Protein AF-K6VKV3-F1 (afdb_monomer)

Mean predicted aligned error: 7.49 Å

Solvent-accessible surface area (backbone atoms only — not comparable to full-atom values): 9437 Å² total; per-residue (Å²): 135,81,79,81,72,81,67,92,48,72,71,54,49,67,54,38,29,65,83,48,40,70,59,54,56,50,38,50,52,67,42,66,49,95,63,84,56,68,89,35,43,84,45,28,59,77,49,74,87,52,74,74,49,26,56,55,42,21,51,53,44,36,36,51,52,43,41,56,51,51,49,47,73,75,45,51,88,89,59,66,85,53,50,62,24,52,50,25,42,54,42,50,53,51,48,44,53,38,58,76,64,63,43,86,62,55,62,56,61,53,49,52,50,42,38,73,54,40,74,84,42,62,68,58,64,59,38,70,84,63,52,67,86,69,57,68,69,58,46,51,49,51,53,51,53,53,52,52,51,50,52,52,52,51,50,49,64,67,75,65,72,123

Sequence (162 aa):
MDNLSCTDDPVKEEYSFYEHIDDYLKYERLCNLDRNYSEYNKKCESIGIELDDMKERSNICKRFHCLIDEIKKSRPKSN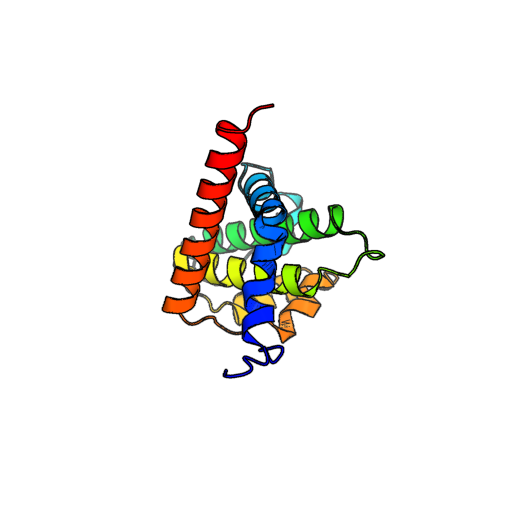NTNKYADLAYLRYWLNYELYNKNANIETKAFHKHMKSKDKTNETLSELDTKLDNIIKEELINMNSLFYLSADYIHIIRTTTKT

Secondary structure (DSSP, 8-state):
---------THHHHTGGGGGHHHHHHHHHHHHS----GGGHHHHTT-SSSHHHHHHHHHHHHHHHHHHHHHHHHS-TT-GGGHHHHHHHHHHHHHHHHHHTT-SS-HHHHHHHHHHH-TT-HHHHHHTTT-PPPPHHHHHHHHHHHHHHHHHHHHHHHH---

Radius of gyration: 16.95 Å; Cα contacts (8 Å, |Δi|>4): 122; chains: 1; bounding box: 39×36×58 Å

Organism: Plasmodium cynomolgi (strain B) (NCBI:txid1120755)

pLDDT: mean 83.81, std 14.36, range [36.12, 96.44]

Structure (mmCIF, N/CA/C/O backbone):
data_AF-K6VKV3-F1
#
_entry.id   AF-K6VKV3-F1
#
loop_
_atom_site.group_PDB
_atom_site.id
_atom_site.type_symbol
_atom_site.label_atom_id
_atom_site.label_alt_id
_atom_site.label_comp_id
_atom_site.label_asym_id
_atom_site.la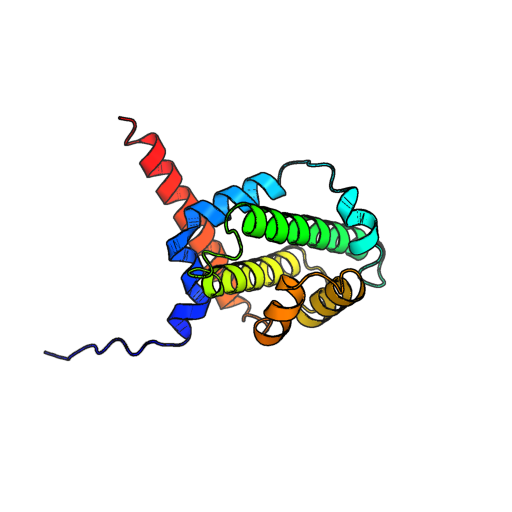bel_entity_id
_atom_site.label_seq_id
_atom_site.pdbx_PDB_ins_code
_atom_site.Cartn_x
_atom_site.Cartn_y
_atom_site.Cartn_z
_atom_site.occupancy
_atom_site.B_iso_or_equiv
_atom_site.auth_seq_id
_atom_site.auth_comp_id
_atom_site.auth_asym_id
_atom_site.auth_atom_id
_atom_site.pdbx_PDB_model_num
ATOM 1 N N . MET A 1 1 ? 5.154 -22.168 36.047 1.00 36.12 1 MET A N 1
ATOM 2 C CA . MET A 1 1 ? 4.748 -20.807 35.646 1.00 36.12 1 MET A CA 1
ATOM 3 C C . MET A 1 1 ? 5.800 -20.359 34.668 1.00 36.12 1 MET A C 1
ATOM 5 O O . MET A 1 1 ? 6.854 -19.895 35.084 1.00 36.12 1 MET A O 1
ATOM 9 N N . ASP A 1 2 ? 5.559 -20.641 33.395 1.00 38.69 2 ASP A N 1
ATOM 10 C CA . ASP A 1 2 ? 6.502 -20.302 32.343 1.00 38.69 2 ASP A CA 1
ATOM 11 C C . ASP A 1 2 ? 6.346 -18.814 32.049 1.00 38.69 2 ASP A C 1
ATOM 13 O O . ASP A 1 2 ? 5.271 -18.346 31.674 1.00 38.69 2 ASP A O 1
ATOM 17 N N . ASN A 1 3 ? 7.414 -18.061 32.306 1.00 43.47 3 ASN A N 1
ATOM 18 C CA . ASN A 1 3 ? 7.542 -16.680 31.869 1.00 43.47 3 ASN A CA 1
ATOM 19 C C . ASN A 1 3 ? 7.550 -16.686 30.338 1.00 43.47 3 ASN A C 1
ATOM 21 O O . ASN A 1 3 ? 8.594 -16.901 29.723 1.00 43.47 3 ASN A O 1
ATOM 25 N N . LEU A 1 4 ? 6.393 -16.425 29.726 1.00 44.06 4 LEU A N 1
ATOM 26 C CA . LEU A 1 4 ? 6.336 -15.939 28.353 1.00 44.06 4 LEU A CA 1
ATOM 27 C C . LEU A 1 4 ? 6.934 -14.526 28.352 1.00 44.06 4 LEU A C 1
ATOM 29 O O . LEU A 1 4 ? 6.244 -13.518 28.475 1.00 44.06 4 LEU A O 1
ATOM 33 N N . SER A 1 5 ? 8.260 -14.460 28.283 1.00 50.88 5 SER A N 1
ATOM 34 C CA . SER A 1 5 ? 8.947 -13.259 27.841 1.00 50.88 5 SER A CA 1
ATOM 35 C C . SER A 1 5 ? 8.593 -13.0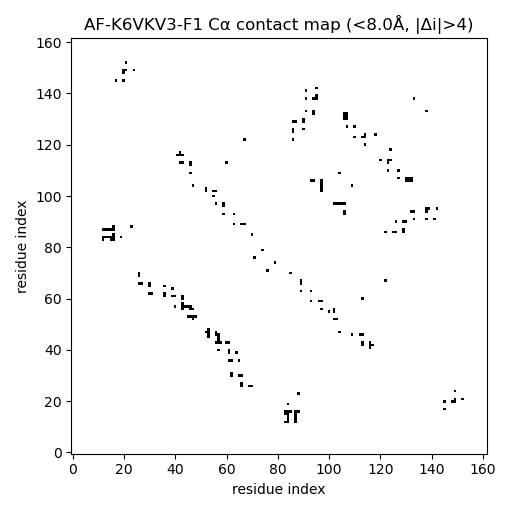96 26.371 1.00 50.88 5 SER A C 1
ATOM 37 O O . SER A 1 5 ? 9.175 -13.776 25.529 1.00 50.88 5 SER A O 1
ATOM 39 N N . CYS A 1 6 ? 7.628 -12.228 26.066 1.00 50.25 6 CYS A N 1
ATOM 40 C CA . CYS A 1 6 ? 7.426 -11.731 24.712 1.00 50.25 6 CYS A CA 1
ATOM 41 C C . CYS A 1 6 ? 8.695 -10.973 24.319 1.00 50.25 6 CYS A C 1
ATOM 43 O O . CYS A 1 6 ? 8.833 -9.782 24.591 1.00 50.25 6 CYS A O 1
ATOM 45 N N . THR A 1 7 ? 9.658 -11.683 23.741 1.00 50.34 7 THR A N 1
ATOM 46 C CA . THR A 1 7 ? 10.687 -11.063 22.920 1.00 50.34 7 THR A CA 1
ATOM 47 C C . THR A 1 7 ? 9.968 -10.235 21.862 1.00 50.34 7 THR A C 1
ATOM 49 O O . THR A 1 7 ? 8.968 -10.701 21.314 1.00 50.34 7 THR A O 1
ATOM 52 N N . ASP A 1 8 ? 10.414 -9.001 21.616 1.00 51.44 8 ASP A N 1
ATOM 53 C CA . ASP A 1 8 ? 9.928 -8.189 20.498 1.00 51.44 8 ASP A CA 1
ATOM 54 C C . ASP A 1 8 ? 10.289 -8.907 19.188 1.00 51.44 8 ASP A C 1
ATOM 56 O O . ASP A 1 8 ? 11.354 -8.718 18.605 1.00 51.44 8 ASP A O 1
ATOM 60 N N . ASP A 1 9 ? 9.416 -9.835 18.809 1.00 47.72 9 ASP A N 1
ATOM 61 C CA . ASP A 1 9 ? 9.544 -10.717 17.664 1.00 47.72 9 ASP A CA 1
ATOM 62 C C . ASP A 1 9 ? 9.360 -9.892 16.380 1.00 47.72 9 ASP A C 1
ATOM 64 O O . ASP A 1 9 ? 8.450 -9.058 16.329 1.00 47.72 9 ASP A O 1
ATOM 68 N N . PRO A 1 10 ? 10.126 -10.133 15.302 1.00 52.28 10 PRO A N 1
ATOM 69 C CA . PRO A 1 10 ? 9.877 -9.526 13.990 1.00 52.28 10 PRO A CA 1
ATOM 70 C C . PRO A 1 10 ? 8.437 -9.735 13.480 1.00 52.28 10 PRO A C 1
ATOM 72 O O . PRO A 1 10 ? 7.922 -8.888 12.750 1.00 52.28 10 PRO A O 1
ATOM 75 N N . VAL A 1 11 ? 7.750 -10.791 13.940 1.00 53.69 11 VAL A N 1
ATOM 76 C CA . VAL A 1 11 ? 6.313 -11.042 13.702 1.00 53.69 11 VAL A CA 1
ATOM 77 C C . VAL A 1 11 ? 5.443 -9.851 14.137 1.00 53.69 11 VAL A C 1
ATOM 79 O O . VAL A 1 11 ? 4.436 -9.542 13.503 1.00 53.69 11 VAL A O 1
ATOM 82 N N . LYS A 1 12 ? 5.856 -9.124 15.182 1.00 63.06 12 LYS A N 1
ATOM 83 C CA . LYS A 1 12 ? 5.145 -7.957 15.715 1.00 63.06 12 LYS A CA 1
ATOM 84 C C . LYS A 1 12 ? 5.169 -6.772 14.745 1.00 63.06 12 LYS A C 1
ATOM 86 O O . LYS A 1 12 ? 4.215 -6.004 14.719 1.00 63.06 12 LYS A O 1
ATOM 91 N N . GLU A 1 13 ? 6.218 -6.619 13.927 1.00 76.38 13 GLU A N 1
ATOM 92 C CA . GLU A 1 13 ? 6.325 -5.488 12.994 1.00 76.38 13 GLU A CA 1
ATOM 93 C C . GLU A 1 13 ? 5.443 -5.692 11.751 1.00 76.38 13 GLU A C 1
ATOM 95 O O . GLU A 1 13 ? 4.739 -4.767 11.349 1.00 76.38 13 GLU A O 1
ATOM 100 N N . GLU A 1 14 ? 5.411 -6.896 11.169 1.00 83.88 14 GLU A N 1
ATOM 101 C CA . GLU A 1 14 ? 4.631 -7.186 9.949 1.00 83.88 14 GLU A CA 1
ATOM 102 C C . GLU A 1 14 ? 3.116 -7.039 10.162 1.00 83.88 14 GLU A C 1
ATOM 104 O O . GLU A 1 14 ? 2.393 -6.592 9.270 1.00 83.88 14 GLU A O 1
ATOM 109 N N . TYR A 1 15 ? 2.661 -7.353 11.376 1.00 89.44 15 TYR A N 1
ATOM 110 C CA . TYR A 1 15 ? 1.270 -7.248 11.816 1.00 89.44 15 TYR A CA 1
ATOM 111 C C . TYR A 1 15 ? 0.978 -5.964 12.608 1.00 89.44 15 TYR A C 1
ATOM 113 O O . TYR A 1 15 ? -0.160 -5.731 13.011 1.00 89.44 15 TYR A O 1
ATOM 121 N N . SER A 1 16 ? 1.966 -5.087 12.811 1.00 89.88 16 SER A N 1
ATOM 122 C CA . SER A 1 16 ? 1.806 -3.877 13.639 1.00 89.88 16 SER A CA 1
ATOM 123 C C . SER A 1 16 ? 0.695 -2.946 13.150 1.00 89.88 16 SER A C 1
ATOM 125 O O . SER A 1 16 ? 0.099 -2.203 13.925 1.00 89.88 16 SER A O 1
ATOM 127 N N . PHE A 1 17 ? 0.364 -2.996 11.859 1.00 92.81 17 PHE A N 1
ATOM 128 C CA . PHE A 1 17 ? -0.665 -2.137 11.295 1.00 92.81 17 PHE A CA 1
ATOM 129 C C . PHE A 1 17 ? -2.086 -2.467 11.783 1.00 92.81 17 PHE A C 1
ATOM 131 O O . PHE A 1 17 ? -2.952 -1.592 11.737 1.00 92.81 17 PHE A O 1
ATOM 138 N N . TYR A 1 18 ? -2.339 -3.667 12.317 1.00 92.94 18 TYR A N 1
ATOM 139 C CA . TYR A 1 18 ? -3.649 -3.999 12.891 1.00 92.94 18 TYR A CA 1
ATOM 140 C C . TYR A 1 18 ? -3.987 -3.164 14.132 1.00 92.94 18 TYR A C 1
ATOM 142 O O . TYR A 1 18 ? -5.162 -2.905 14.384 1.00 92.94 18 TYR A O 1
ATOM 150 N N . GLU A 1 19 ? -2.986 -2.650 14.854 1.00 90.12 19 GLU A N 1
ATOM 151 C CA . GLU A 1 19 ? -3.192 -1.732 15.987 1.00 90.12 19 GLU A CA 1
ATOM 152 C C . GLU A 1 19 ? -3.836 -0.400 15.559 1.00 90.12 19 GLU A C 1
ATOM 154 O O . GLU A 1 19 ? -4.422 0.315 16.372 1.00 90.12 19 GLU A O 1
ATOM 159 N N . HIS A 1 20 ? -3.763 -0.073 14.266 1.00 91.25 20 HIS A N 1
ATOM 160 C CA . HIS A 1 20 ? -4.336 1.133 13.671 1.00 91.25 20 HIS A CA 1
ATOM 161 C C . HIS A 1 20 ? -5.265 0.800 12.495 1.00 91.25 20 HIS A C 1
ATOM 163 O O . HIS A 1 20 ? -5.404 1.593 11.565 1.00 91.25 20 HIS A O 1
ATOM 169 N N . ILE A 1 21 ? -5.902 -0.375 12.517 1.00 93.19 21 ILE A N 1
ATOM 170 C CA . ILE A 1 21 ? -6.712 -0.890 11.402 1.00 93.19 21 ILE A CA 1
ATOM 171 C C . ILE A 1 21 ? -7.819 0.079 10.953 1.00 93.19 21 ILE A C 1
ATOM 173 O O . ILE A 1 21 ? -8.098 0.192 9.761 1.00 93.19 21 ILE A O 1
ATOM 177 N N . ASP A 1 22 ? -8.398 0.836 11.887 1.00 92.38 22 ASP A N 1
ATOM 178 C CA . ASP A 1 22 ? -9.415 1.854 11.613 1.00 92.38 22 ASP A CA 1
ATOM 179 C C . ASP A 1 22 ? -8.943 2.936 10.632 1.00 92.38 22 ASP A C 1
ATOM 181 O O . ASP A 1 22 ? -9.699 3.346 9.743 1.00 92.38 22 ASP A O 1
ATOM 185 N N . ASP A 1 23 ? -7.689 3.375 10.768 1.00 94.00 23 ASP A N 1
ATOM 186 C CA . ASP A 1 23 ? -7.079 4.364 9.880 1.00 94.00 23 ASP A CA 1
ATOM 187 C C . ASP A 1 23 ? -6.967 3.796 8.465 1.00 94.00 23 ASP A C 1
ATOM 189 O O . ASP A 1 23 ? -7.387 4.422 7.490 1.00 94.00 23 ASP A O 1
ATOM 193 N N . TYR A 1 24 ? -6.439 2.578 8.348 1.00 95.44 24 TYR A N 1
ATOM 194 C CA . TYR A 1 24 ? -6.184 1.953 7.055 1.00 95.44 24 TYR A CA 1
ATOM 195 C C . TYR A 1 24 ? -7.477 1.591 6.322 1.00 95.44 24 TYR A C 1
ATOM 197 O O . TYR A 1 24 ? -7.580 1.849 5.125 1.00 95.44 24 TYR A O 1
ATOM 205 N N . LEU A 1 25 ? -8.510 1.127 7.034 1.00 94.44 25 LEU A N 1
ATOM 206 C CA . LEU A 1 25 ? -9.853 0.925 6.474 1.00 94.44 25 LEU A CA 1
ATOM 207 C C . LEU A 1 25 ? -10.456 2.225 5.931 1.00 94.44 25 LEU A C 1
ATOM 209 O O . LEU A 1 25 ? -11.139 2.233 4.901 1.00 94.44 25 LEU A O 1
ATOM 213 N N . LYS A 1 26 ? -10.217 3.348 6.617 1.00 93.25 26 LYS A N 1
ATOM 214 C CA . LYS A 1 26 ? -10.637 4.669 6.142 1.00 93.25 26 LYS A CA 1
ATOM 215 C C . LYS A 1 26 ? -9.869 5.066 4.880 1.00 93.25 26 LYS A C 1
ATOM 217 O O . LYS A 1 26 ? -10.505 5.517 3.927 1.00 93.25 26 LYS A O 1
ATOM 222 N N . TYR A 1 27 ? -8.546 4.905 4.849 1.00 94.31 27 TYR A N 1
ATOM 223 C CA . TYR A 1 27 ? -7.737 5.244 3.673 1.00 94.31 27 TYR A CA 1
ATOM 224 C C . TYR A 1 27 ? -8.103 4.382 2.467 1.00 94.31 27 TYR A C 1
ATOM 226 O O . TYR A 1 27 ? -8.298 4.920 1.380 1.00 94.31 27 TYR A O 1
ATOM 234 N N . GLU A 1 28 ? -8.280 3.072 2.658 1.00 93.19 28 GLU A N 1
ATOM 235 C CA . GLU A 1 28 ? -8.690 2.164 1.588 1.00 93.19 28 GLU A CA 1
ATOM 236 C C . GLU A 1 28 ? -10.039 2.583 1.002 1.00 93.19 28 GLU A C 1
ATOM 238 O O . GLU A 1 28 ? -10.176 2.700 -0.211 1.00 93.19 28 GLU A O 1
ATOM 243 N N . ARG A 1 29 ? -11.014 2.941 1.846 1.00 91.50 29 ARG A N 1
ATOM 244 C CA . ARG A 1 29 ? -12.301 3.472 1.379 1.00 91.50 29 ARG A CA 1
ATOM 245 C C . ARG A 1 29 ? -12.138 4.753 0.563 1.00 91.50 29 ARG A C 1
ATOM 247 O O . ARG A 1 29 ? -12.719 4.859 -0.511 1.00 91.50 29 ARG A O 1
ATOM 254 N N . LEU A 1 30 ? -11.358 5.719 1.051 1.00 91.81 30 LEU A N 1
ATOM 255 C CA . LEU A 1 30 ? -11.113 6.987 0.349 1.00 91.81 30 LEU A CA 1
ATOM 256 C C . LEU A 1 30 ? -10.412 6.779 -1.000 1.00 91.81 30 LEU A C 1
ATOM 258 O O . LEU A 1 30 ? -10.667 7.525 -1.947 1.00 91.81 30 LEU A O 1
ATOM 262 N N . CYS A 1 31 ? -9.558 5.761 -1.083 1.00 92.50 31 CYS A N 1
ATOM 263 C CA . CYS A 1 31 ? -8.796 5.407 -2.273 1.00 92.50 31 CYS A CA 1
ATOM 264 C C . CYS A 1 31 ? -9.461 4.337 -3.161 1.00 92.50 31 CYS A C 1
ATOM 266 O O . CYS A 1 31 ? -8.902 3.987 -4.195 1.00 92.50 31 CYS A O 1
ATOM 268 N N . ASN A 1 32 ? -10.638 3.832 -2.781 1.00 84.94 32 ASN A N 1
ATOM 269 C CA . ASN A 1 32 ? -11.455 2.910 -3.579 1.00 84.94 32 ASN A CA 1
ATOM 270 C C . ASN A 1 32 ? -12.675 3.587 -4.213 1.00 84.94 32 ASN A C 1
ATOM 272 O O . ASN A 1 32 ? -13.278 3.016 -5.118 1.00 84.94 32 ASN A O 1
ATOM 276 N N . LEU A 1 33 ? -13.066 4.777 -3.746 1.00 70.75 33 LEU A N 1
ATOM 277 C CA . LEU A 1 33 ? -14.070 5.589 -4.438 1.00 70.75 33 LEU A CA 1
ATOM 278 C C . LEU A 1 33 ? -13.552 5.940 -5.839 1.00 70.75 33 LEU A C 1
ATOM 280 O O . LEU A 1 33 ? -12.342 6.084 -6.003 1.00 70.75 33 LEU A O 1
ATOM 284 N N . ASP A 1 34 ? -14.451 6.123 -6.817 1.00 63.81 34 ASP A N 1
ATOM 285 C CA . ASP A 1 34 ? -14.158 6.586 -8.190 1.00 63.81 34 ASP A CA 1
ATOM 286 C C . ASP A 1 34 ? -13.604 8.028 -8.201 1.00 63.81 34 ASP A C 1
ATOM 288 O O . ASP A 1 34 ? -14.139 8.956 -8.813 1.00 63.81 34 ASP A O 1
ATOM 292 N N . ARG A 1 35 ? -12.524 8.262 -7.460 1.00 68.00 35 ARG A N 1
ATOM 293 C CA . ARG A 1 35 ? -11.795 9.512 -7.427 1.00 68.00 35 ARG A CA 1
ATOM 294 C C . ARG A 1 35 ? -11.055 9.611 -8.749 1.00 68.00 3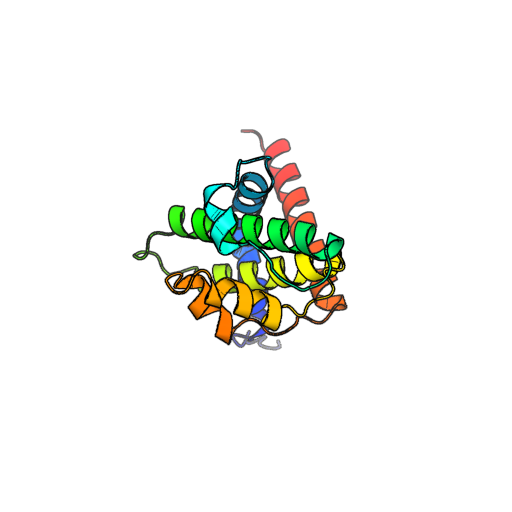5 ARG A C 1
ATOM 296 O O . ARG A 1 35 ? -10.419 8.664 -9.211 1.00 68.00 35 ARG A O 1
ATOM 303 N N . ASN A 1 36 ? -11.110 10.785 -9.363 1.00 70.81 36 ASN A N 1
ATOM 304 C CA . ASN A 1 36 ? -10.298 11.038 -10.537 1.00 70.81 36 ASN A CA 1
ATOM 305 C C . ASN A 1 36 ? -8.819 11.116 -10.123 1.00 70.81 36 ASN A C 1
ATOM 307 O O . ASN A 1 36 ? -8.348 12.147 -9.651 1.00 70.81 36 ASN A O 1
ATOM 311 N N . TYR A 1 37 ? -8.087 10.024 -10.325 1.00 80.88 37 TYR A N 1
ATOM 312 C CA . TYR A 1 37 ? -6.651 9.912 -10.062 1.00 80.88 37 TYR A CA 1
ATOM 313 C C . TYR A 1 37 ? -5.778 10.528 -11.166 1.00 80.88 37 TYR A C 1
ATOM 315 O O . TYR A 1 37 ? -4.658 10.070 -11.409 1.00 80.88 37 TYR A O 1
ATOM 323 N N . SER A 1 38 ? -6.267 11.557 -11.868 1.00 82.69 38 SER A N 1
ATOM 324 C CA . SER A 1 38 ? -5.546 12.172 -12.988 1.00 82.69 38 SER A CA 1
ATOM 325 C C . SER A 1 38 ? -4.171 12.711 -12.597 1.00 82.69 38 SER A C 1
ATOM 327 O O . SER A 1 38 ? -3.255 12.708 -13.417 1.00 82.69 38 SER A O 1
ATOM 329 N N . GLU A 1 39 ? -4.005 13.130 -11.341 1.00 87.06 39 GLU A N 1
ATOM 330 C CA . GLU A 1 39 ? -2.729 13.594 -10.785 1.00 87.06 39 GLU A CA 1
ATOM 331 C C . GLU A 1 39 ? -1.640 12.508 -10.759 1.00 87.06 39 GLU A C 1
ATOM 333 O O . GLU A 1 39 ? -0.451 12.816 -10.862 1.00 87.06 39 GLU A O 1
ATOM 338 N N . TYR A 1 40 ? -2.032 11.232 -10.715 1.00 89.81 40 TYR A N 1
ATOM 339 C CA . TYR A 1 40 ? -1.115 10.093 -10.715 1.00 89.81 40 TYR A CA 1
ATOM 340 C C . TYR A 1 40 ? -0.894 9.494 -12.107 1.00 89.81 40 TYR A C 1
ATOM 342 O O . TYR A 1 40 ? -0.031 8.632 -12.251 1.00 89.81 40 TYR A O 1
ATOM 350 N N . ASN A 1 41 ? -1.612 9.947 -13.145 1.00 87.00 41 ASN A N 1
ATOM 351 C CA . ASN A 1 41 ? -1.516 9.377 -14.496 1.00 87.00 41 ASN A CA 1
ATOM 352 C C . ASN A 1 41 ? -0.064 9.287 -14.977 1.00 87.00 41 ASN A C 1
ATOM 354 O O . ASN A 1 41 ? 0.416 8.190 -15.231 1.00 87.00 41 ASN A O 1
ATOM 358 N N . LYS A 1 42 ? 0.680 10.399 -14.954 1.00 85.81 42 LYS A N 1
ATOM 359 C CA . LYS A 1 42 ? 2.087 10.431 -15.394 1.00 85.81 42 LYS A CA 1
ATOM 360 C C . LYS A 1 42 ? 3.009 9.513 -14.584 1.00 85.81 42 LYS A C 1
ATOM 362 O O . LYS A 1 42 ? 4.018 9.042 -15.104 1.00 85.81 42 LYS A O 1
ATOM 367 N N . LYS A 1 43 ? 2.687 9.281 -13.306 1.00 89.44 43 LYS A N 1
ATOM 368 C CA . LYS A 1 43 ? 3.461 8.407 -12.407 1.00 89.44 43 LYS A CA 1
ATOM 369 C C . LYS A 1 43 ? 3.164 6.925 -12.654 1.00 89.44 43 LYS A C 1
ATOM 371 O O . LYS A 1 43 ? 4.044 6.092 -12.470 1.00 89.44 43 LYS A O 1
ATOM 376 N N . CYS A 1 44 ? 1.947 6.625 -13.103 1.00 89.81 44 CYS A N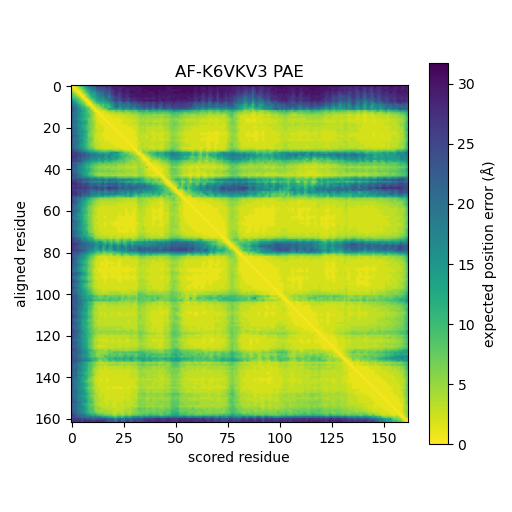 1
ATOM 377 C CA . CYS A 1 44 ? 1.410 5.276 -13.281 1.00 89.81 44 CYS A CA 1
ATOM 378 C C . CYS A 1 44 ? 1.194 4.881 -14.749 1.00 89.81 44 CYS A C 1
ATOM 380 O O . CYS A 1 44 ? 0.534 3.878 -15.034 1.00 89.81 44 CYS A O 1
ATOM 382 N N . GLU A 1 45 ? 1.699 5.678 -15.686 1.00 81.50 45 GLU A N 1
ATOM 383 C CA . GLU A 1 45 ? 1.695 5.380 -17.114 1.00 81.50 45 GLU A CA 1
ATOM 384 C C . GLU A 1 45 ? 2.673 4.236 -17.409 1.00 81.50 45 GLU A C 1
ATOM 386 O O . GLU A 1 45 ? 3.850 4.295 -17.048 1.00 81.50 45 GLU A O 1
ATOM 391 N N . SER A 1 46 ? 2.182 3.216 -18.118 1.00 70.25 46 SER A N 1
ATOM 392 C CA . SER A 1 46 ? 2.997 2.156 -18.725 1.00 70.25 46 SER A CA 1
ATOM 393 C C . SER A 1 46 ? 3.803 1.295 -17.743 1.00 70.25 46 SER A C 1
ATOM 395 O O . SER A 1 46 ? 4.992 1.040 -17.949 1.00 70.25 46 SER A O 1
ATOM 397 N N . ILE A 1 47 ? 3.151 0.794 -16.690 1.00 73.62 47 ILE A N 1
ATOM 398 C CA . ILE A 1 47 ? 3.739 -0.239 -15.829 1.00 73.62 47 ILE A CA 1
ATOM 399 C C . ILE A 1 47 ? 3.544 -1.609 -16.497 1.00 73.62 47 ILE A C 1
ATOM 401 O O . ILE A 1 47 ? 2.453 -2.174 -16.465 1.00 73.62 47 ILE A O 1
ATOM 405 N N . GLY A 1 48 ? 4.607 -2.143 -17.106 1.00 58.47 48 GLY A N 1
ATOM 406 C CA . GLY A 1 48 ? 4.617 -3.448 -17.786 1.00 58.47 48 GLY A CA 1
ATOM 407 C C . GLY A 1 48 ? 4.549 -3.365 -19.319 1.00 58.47 48 GLY A C 1
ATOM 408 O O . GLY A 1 48 ? 4.658 -2.276 -19.873 1.00 58.47 48 GLY A O 1
ATOM 409 N N . ILE A 1 49 ? 4.439 -4.518 -19.997 1.00 56.19 49 ILE A N 1
ATOM 410 C CA . ILE A 1 49 ? 4.546 -4.640 -21.472 1.00 56.19 49 ILE A CA 1
ATOM 411 C C . ILE A 1 49 ? 3.216 -5.067 -22.134 1.00 56.19 49 ILE A C 1
ATOM 413 O O . ILE A 1 49 ? 2.929 -4.635 -23.246 1.00 56.19 49 ILE A O 1
ATOM 417 N N . GLU A 1 50 ? 2.390 -5.881 -21.466 1.00 60.12 50 GLU A N 1
ATOM 418 C CA . GLU A 1 50 ? 1.120 -6.398 -22.012 1.00 60.12 50 GLU A CA 1
ATOM 419 C C . GLU A 1 50 ? -0.072 -5.456 -21.752 1.00 60.12 50 GLU A C 1
ATOM 421 O O . GLU A 1 50 ? -0.246 -4.965 -20.637 1.00 60.12 50 GLU A O 1
ATOM 426 N N . LEU A 1 51 ? -0.899 -5.213 -22.780 1.00 60.06 51 LEU A N 1
ATOM 427 C CA . LEU A 1 51 ? -1.923 -4.152 -22.806 1.00 60.06 51 LEU A CA 1
ATOM 428 C C . LEU A 1 51 ? -3.033 -4.294 -21.748 1.00 60.06 51 LEU A C 1
ATOM 430 O O . LEU A 1 51 ? -3.406 -3.290 -21.138 1.00 60.06 51 LEU A O 1
ATOM 434 N N . ASP A 1 52 ? -3.554 -5.500 -21.512 1.00 60.34 52 ASP A N 1
ATOM 435 C CA . ASP A 1 52 ? -4.636 -5.702 -20.534 1.00 60.34 52 ASP A CA 1
ATOM 436 C C . ASP A 1 52 ? -4.109 -5.622 -19.095 1.00 60.34 52 ASP A C 1
ATOM 438 O O . ASP A 1 52 ? -4.672 -4.910 -18.256 1.00 60.34 52 ASP A O 1
ATOM 442 N N . ASP A 1 53 ? -2.947 -6.225 -18.837 1.00 68.69 53 ASP A N 1
ATOM 443 C CA . ASP A 1 53 ? -2.252 -6.110 -17.556 1.00 68.69 53 ASP A CA 1
ATOM 444 C C . ASP A 1 53 ? -1.862 -4.658 -17.232 1.00 68.69 53 ASP A C 1
ATOM 446 O O . ASP A 1 53 ? -1.821 -4.256 -16.068 1.00 68.69 53 ASP A O 1
ATOM 450 N N . MET A 1 54 ? -1.564 -3.843 -18.250 1.00 75.00 54 MET A N 1
ATOM 451 C CA . MET A 1 54 ? -1.159 -2.446 -18.077 1.00 75.00 54 MET A CA 1
ATOM 452 C C . MET A 1 54 ? -2.250 -1.588 -17.433 1.00 75.00 54 MET A C 1
ATOM 454 O O . MET A 1 54 ? -1.929 -0.725 -16.610 1.00 75.00 54 MET A O 1
ATOM 458 N N . LYS A 1 55 ? -3.528 -1.798 -17.776 1.00 82.38 55 LYS A N 1
ATOM 459 C CA . LYS A 1 55 ? -4.625 -1.002 -17.203 1.00 82.38 55 LYS A CA 1
ATOM 460 C C . LYS A 1 55 ? -4.793 -1.298 -15.716 1.00 82.38 55 LYS A C 1
ATOM 462 O O . LYS A 1 55 ? -4.877 -0.365 -14.916 1.00 82.38 55 LYS A O 1
ATOM 467 N N . GLU A 1 56 ? -4.785 -2.575 -15.344 1.00 86.06 56 GLU A N 1
ATOM 468 C CA . GLU A 1 56 ? -4.937 -2.982 -13.947 1.00 86.06 56 GLU A CA 1
ATOM 469 C C . GLU A 1 56 ? -3.726 -2.556 -13.111 1.00 86.06 56 GLU A C 1
ATOM 471 O O . GLU A 1 56 ? -3.884 -1.934 -12.061 1.00 86.06 56 GLU A O 1
ATOM 476 N N . ARG A 1 57 ? -2.507 -2.753 -13.628 1.00 88.75 57 ARG A N 1
ATOM 477 C CA . ARG A 1 57 ? -1.268 -2.252 -13.010 1.00 88.75 57 ARG A CA 1
ATOM 478 C C . ARG A 1 57 ? -1.294 -0.734 -12.812 1.00 88.75 57 ARG A C 1
ATOM 480 O O . ARG A 1 57 ? -0.897 -0.245 -11.754 1.00 88.75 57 ARG A O 1
ATOM 487 N N . SER A 1 58 ? -1.790 0.021 -13.794 1.00 89.25 58 SER A N 1
ATOM 488 C CA . SER A 1 58 ? -1.938 1.475 -13.669 1.00 89.25 58 SER A CA 1
ATOM 489 C C . SER A 1 58 ? -2.931 1.846 -12.564 1.00 89.25 58 SER A C 1
ATOM 491 O O . SER A 1 58 ? -2.643 2.727 -11.755 1.00 89.25 58 SER A O 1
ATOM 493 N N . ASN A 1 59 ? -4.064 1.146 -12.469 1.00 89.31 59 ASN A N 1
ATOM 494 C CA . ASN A 1 59 ? -5.052 1.364 -11.411 1.00 89.31 59 ASN A CA 1
ATOM 495 C C . ASN A 1 59 ? -4.489 1.049 -10.018 1.00 89.31 59 ASN A C 1
ATOM 497 O O . ASN A 1 59 ? -4.654 1.860 -9.106 1.00 89.31 59 ASN A O 1
ATOM 501 N N . ILE A 1 60 ? -3.776 -0.072 -9.862 1.00 92.94 60 ILE A N 1
ATOM 502 C CA . ILE A 1 60 ? -3.096 -0.438 -8.608 1.00 92.94 60 ILE A CA 1
ATOM 503 C C . ILE A 1 60 ? -2.103 0.658 -8.210 1.00 92.94 60 ILE A C 1
ATOM 505 O O . ILE A 1 60 ? -2.131 1.120 -7.073 1.00 92.94 60 ILE A O 1
ATOM 509 N N . CYS A 1 61 ? -1.283 1.148 -9.145 1.00 93.88 61 CYS A N 1
ATOM 510 C CA . CYS A 1 61 ? -0.338 2.235 -8.878 1.00 93.88 61 CYS A CA 1
ATOM 511 C C . CYS A 1 61 ? -1.036 3.522 -8.415 1.00 93.88 61 CYS A C 1
ATOM 513 O O . CYS A 1 61 ? -0.604 4.149 -7.448 1.00 93.88 61 CYS A O 1
ATOM 515 N N . LYS A 1 62 ? -2.139 3.908 -9.066 1.00 93.12 62 LYS A N 1
ATOM 516 C CA . LYS A 1 62 ? -2.903 5.115 -8.708 1.00 93.12 62 LYS A CA 1
ATOM 517 C C . LYS A 1 62 ? -3.497 5.006 -7.305 1.00 93.12 62 LYS A C 1
ATOM 519 O O . LYS A 1 62 ? -3.353 5.932 -6.508 1.00 93.12 62 LYS A O 1
ATOM 524 N N . ARG A 1 63 ? -4.111 3.862 -6.987 1.00 94.44 63 ARG A N 1
ATOM 525 C CA . ARG A 1 63 ? -4.638 3.564 -5.645 1.00 94.44 63 ARG A CA 1
ATOM 526 C C . ARG A 1 63 ? -3.517 3.565 -4.604 1.00 94.44 63 ARG A C 1
ATOM 528 O O . ARG A 1 63 ? -3.675 4.165 -3.546 1.00 94.44 63 ARG A O 1
ATOM 535 N N . PHE A 1 64 ? -2.356 2.999 -4.930 1.00 95.56 64 PHE A N 1
ATOM 536 C CA . PHE A 1 64 ? -1.202 2.986 -4.034 1.00 95.56 64 PHE A CA 1
ATOM 537 C C . PHE A 1 64 ? -0.666 4.392 -3.730 1.00 95.56 64 PHE A C 1
ATOM 539 O O . PHE A 1 64 ? -0.407 4.719 -2.573 1.00 95.56 64 PHE A O 1
ATOM 546 N N . HIS A 1 65 ? -0.557 5.261 -4.740 1.00 95.12 65 HIS A N 1
ATOM 547 C CA . HIS A 1 65 ? -0.193 6.664 -4.526 1.00 95.12 65 HIS A CA 1
ATOM 548 C C . HIS A 1 65 ? -1.223 7.409 -3.671 1.00 95.12 65 HIS A C 1
ATOM 550 O O . HIS A 1 65 ? -0.826 8.141 -2.765 1.00 95.12 65 HIS A O 1
ATOM 556 N N . CYS A 1 66 ? -2.518 7.169 -3.899 1.00 95.25 66 CYS A N 1
ATOM 557 C CA . CYS A 1 66 ? -3.575 7.712 -3.049 1.00 95.25 66 CYS A CA 1
ATOM 558 C C . CYS A 1 66 ? -3.382 7.308 -1.582 1.00 95.25 66 CYS A C 1
ATOM 560 O O . CYS A 1 66 ? -3.414 8.170 -0.707 1.00 95.25 66 CYS A O 1
ATOM 562 N N . LEU A 1 67 ? -3.124 6.024 -1.307 1.00 96.19 67 LEU A N 1
ATOM 563 C CA . LEU A 1 67 ? -2.909 5.534 0.058 1.00 96.19 67 LEU A CA 1
ATOM 564 C C . LEU A 1 67 ? -1.725 6.230 0.732 1.00 96.19 67 LEU A C 1
ATOM 566 O O . LEU A 1 67 ? -1.852 6.688 1.866 1.00 96.19 67 LEU A O 1
ATOM 570 N N . ILE A 1 68 ? -0.598 6.363 0.026 1.00 95.12 68 ILE A N 1
ATOM 571 C CA . ILE A 1 68 ? 0.578 7.085 0.532 1.00 95.12 68 ILE A CA 1
ATOM 572 C C . ILE A 1 68 ? 0.217 8.533 0.890 1.00 95.12 68 ILE A C 1
ATOM 574 O O . ILE A 1 68 ? 0.633 9.032 1.938 1.00 95.12 68 ILE A O 1
ATOM 578 N N . ASP A 1 69 ? -0.553 9.215 0.044 1.00 93.50 69 ASP A N 1
ATOM 579 C CA . ASP A 1 69 ? -0.926 10.609 0.274 1.00 93.50 69 ASP A CA 1
ATOM 580 C C . ASP A 1 69 ? -1.925 10.764 1.431 1.00 93.50 69 ASP A C 1
ATOM 582 O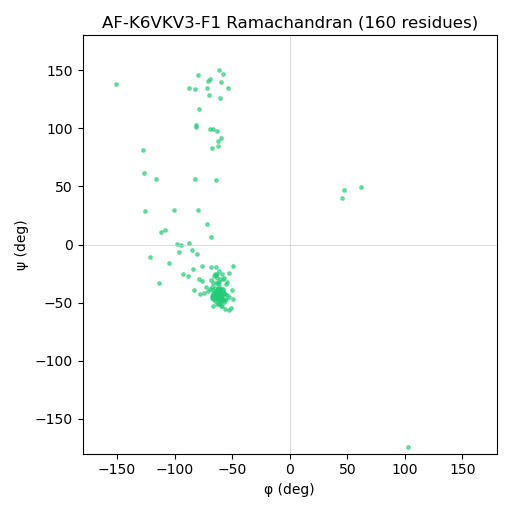 O . ASP A 1 69 ? -1.779 11.686 2.233 1.00 93.50 69 ASP A O 1
ATOM 586 N N . GLU A 1 70 ? -2.908 9.871 1.574 1.00 93.62 70 GLU A N 1
ATOM 587 C CA . GLU A 1 70 ? -3.854 9.899 2.702 1.00 93.62 70 GLU A CA 1
ATOM 588 C C . GLU A 1 70 ? -3.166 9.582 4.046 1.00 93.62 70 GLU A C 1
ATOM 590 O O . GLU A 1 70 ? -3.448 10.246 5.051 1.00 93.62 70 GLU A O 1
ATOM 595 N N . ILE A 1 71 ? -2.189 8.663 4.056 1.00 93.56 71 ILE A N 1
ATOM 596 C CA . ILE A 1 71 ? -1.330 8.397 5.223 1.00 93.56 71 ILE A CA 1
ATOM 597 C C . ILE A 1 71 ? -0.539 9.658 5.596 1.00 93.56 71 ILE A C 1
ATOM 599 O O . ILE A 1 71 ? -0.595 10.110 6.740 1.00 93.56 71 ILE A O 1
ATOM 603 N N . LYS A 1 72 ? 0.144 10.285 4.628 1.00 90.88 72 LYS A N 1
ATOM 604 C CA . LYS A 1 72 ? 0.938 11.507 4.861 1.00 90.88 72 LYS A CA 1
ATOM 605 C C . LYS A 1 72 ? 0.098 12.678 5.364 1.00 90.88 72 LYS A C 1
ATOM 607 O O . LYS A 1 72 ? 0.549 13.418 6.235 1.00 90.88 72 LYS A O 1
ATOM 612 N N . LYS A 1 73 ? -1.114 12.861 4.829 1.00 89.88 73 LYS A N 1
ATOM 613 C CA . LYS A 1 73 ? -2.052 13.899 5.294 1.00 89.88 73 LYS A CA 1
ATOM 614 C C . LYS A 1 73 ? -2.451 13.684 6.751 1.00 89.88 73 LYS A C 1
ATOM 616 O O . LYS A 1 73 ? -2.583 14.651 7.495 1.00 89.88 73 LYS A O 1
ATOM 621 N N . SER A 1 74 ? -2.637 12.428 7.148 1.00 86.62 74 SER A N 1
ATOM 622 C CA . SER A 1 74 ? -3.108 12.066 8.486 1.00 86.62 74 SER A CA 1
ATOM 623 C C . SER A 1 74 ? -1.981 11.999 9.521 1.00 86.62 74 SER A C 1
ATOM 625 O O . SER A 1 74 ? -2.242 12.121 10.716 1.00 86.62 74 SER A O 1
ATOM 627 N N . ARG A 1 75 ? -0.725 11.841 9.081 1.00 81.81 75 ARG A N 1
ATOM 628 C CA . ARG A 1 75 ? 0.459 11.698 9.942 1.00 81.81 75 ARG A CA 1
ATOM 629 C C . ARG A 1 75 ? 1.543 12.713 9.553 1.00 81.81 75 ARG A C 1
ATOM 631 O O . ARG A 1 75 ? 2.487 12.371 8.839 1.00 81.81 75 ARG A O 1
ATOM 638 N N . PRO A 1 76 ? 1.436 13.978 10.006 1.00 69.69 76 PRO A N 1
ATOM 639 C CA . PRO A 1 76 ? 2.464 14.985 9.757 1.00 69.69 76 PRO A CA 1
ATOM 640 C C . PRO A 1 76 ? 3.822 14.533 10.312 1.00 69.69 76 PRO A C 1
ATOM 642 O O . PRO A 1 76 ? 3.878 13.899 11.365 1.00 69.69 76 PRO A O 1
ATOM 645 N N . LYS A 1 77 ? 4.922 14.915 9.642 1.00 61.50 77 LYS A N 1
ATOM 646 C CA . LYS A 1 77 ? 6.310 14.475 9.924 1.00 61.50 77 LYS A CA 1
ATOM 647 C C . LYS A 1 77 ? 6.763 14.577 11.397 1.00 61.50 77 LYS A C 1
ATOM 649 O O . LYS A 1 77 ? 7.740 13.933 11.763 1.00 61.50 77 LYS A O 1
ATOM 654 N N . SER A 1 78 ? 6.087 15.357 12.242 1.00 55.81 78 SER A N 1
ATOM 655 C CA . SER A 1 78 ? 6.382 15.482 13.676 1.00 55.81 78 SER A CA 1
ATOM 656 C C . SER A 1 78 ? 5.903 14.302 14.539 1.00 55.81 78 SER A C 1
ATOM 658 O O . SER A 1 78 ? 6.419 14.142 15.639 1.00 55.81 78 SER A O 1
ATOM 660 N N . ASN A 1 79 ? 4.971 13.463 14.060 1.00 55.72 79 ASN A N 1
ATOM 661 C CA . ASN A 1 79 ? 4.381 12.336 14.805 1.00 55.72 79 ASN A CA 1
ATOM 662 C C . ASN A 1 79 ? 4.711 10.981 14.153 1.00 55.72 79 ASN A C 1
ATOM 664 O O . ASN A 1 79 ? 3.832 10.196 13.807 1.00 55.72 79 ASN A O 1
ATOM 668 N N . ASN A 1 80 ? 6.003 10.702 13.979 1.00 61.84 80 ASN A N 1
ATOM 669 C CA . ASN A 1 80 ? 6.520 9.519 13.278 1.00 61.84 80 ASN A CA 1
ATOM 670 C C . ASN A 1 80 ? 6.352 8.184 14.048 1.00 61.84 80 ASN A C 1
ATOM 672 O O . ASN A 1 80 ? 7.056 7.218 13.759 1.00 61.84 80 ASN A O 1
ATOM 676 N N . THR A 1 81 ? 5.473 8.117 15.054 1.00 69.00 81 THR A N 1
ATOM 677 C CA . THR A 1 81 ? 5.337 6.954 15.952 1.00 69.00 81 THR A CA 1
ATOM 678 C C . THR A 1 81 ? 4.829 5.708 15.235 1.00 69.00 81 THR A C 1
ATOM 680 O O . THR A 1 81 ? 5.174 4.601 15.629 1.00 69.00 81 THR A O 1
ATOM 683 N N . ASN A 1 82 ? 4.078 5.879 14.145 1.00 82.69 82 ASN A N 1
ATOM 684 C CA . ASN A 1 82 ? 3.390 4.775 13.478 1.00 82.69 82 ASN A CA 1
ATOM 685 C C . ASN A 1 82 ? 4.017 4.406 12.121 1.00 82.69 82 ASN A C 1
ATOM 687 O O . ASN A 1 82 ? 3.432 3.650 11.348 1.00 82.69 82 ASN A O 1
ATOM 691 N N . LYS A 1 83 ? 5.217 4.917 11.821 1.00 87.56 83 LYS A N 1
ATOM 692 C CA . LYS A 1 83 ? 5.890 4.709 10.530 1.00 87.56 83 LYS A CA 1
ATOM 693 C C . LYS A 1 83 ? 6.045 3.237 10.157 1.00 87.56 83 LYS A C 1
ATOM 695 O O . LYS A 1 83 ? 5.826 2.873 9.007 1.00 87.56 83 LYS A O 1
ATOM 700 N N . TYR A 1 84 ? 6.430 2.391 11.109 1.00 88.38 84 TYR A N 1
ATOM 701 C CA . TYR A 1 84 ? 6.599 0.960 10.844 1.00 88.38 84 TYR A CA 1
ATOM 702 C C . TYR A 1 84 ? 5.270 0.290 10.491 1.00 88.38 84 TYR A C 1
ATOM 704 O O . TYR A 1 84 ? 5.211 -0.460 9.520 1.00 88.38 84 TYR A O 1
ATOM 712 N N . ALA A 1 85 ? 4.191 0.659 11.185 1.00 91.44 85 ALA A N 1
ATOM 713 C CA . ALA A 1 85 ? 2.842 0.219 10.858 1.00 91.44 85 ALA A CA 1
ATOM 714 C C . ALA A 1 85 ? 2.396 0.704 9.466 1.00 91.44 85 ALA A C 1
ATOM 716 O O . ALA A 1 85 ? 1.809 -0.070 8.714 1.00 91.44 85 ALA A O 1
ATOM 717 N N . ASP A 1 86 ? 2.710 1.946 9.082 1.00 93.19 86 ASP A N 1
ATOM 718 C CA . ASP A 1 86 ? 2.400 2.460 7.739 1.00 93.19 86 ASP A CA 1
ATOM 719 C C . ASP A 1 86 ? 3.114 1.661 6.646 1.00 93.19 86 ASP A C 1
ATOM 721 O O . ASP A 1 86 ? 2.507 1.265 5.650 1.00 93.19 86 ASP A O 1
ATOM 725 N N . LEU A 1 87 ? 4.410 1.402 6.834 1.00 92.75 87 LEU A N 1
ATOM 726 C CA . LEU A 1 87 ? 5.208 0.631 5.883 1.00 92.75 87 LEU A CA 1
ATOM 727 C C . LEU A 1 87 ? 4.744 -0.831 5.813 1.00 92.75 87 LEU A C 1
ATOM 729 O O . LEU A 1 87 ? 4.671 -1.385 4.715 1.00 92.75 87 LEU A O 1
ATOM 733 N N . ALA A 1 88 ? 4.388 -1.437 6.950 1.00 92.81 88 ALA A N 1
ATOM 734 C CA . ALA A 1 88 ? 3.836 -2.788 7.012 1.00 92.81 88 ALA A CA 1
ATOM 735 C C . ALA A 1 88 ? 2.502 -2.886 6.255 1.00 92.81 88 ALA A C 1
ATOM 737 O O . ALA A 1 88 ? 2.346 -3.769 5.409 1.00 92.81 88 ALA A O 1
ATOM 738 N N . TYR A 1 89 ? 1.587 -1.934 6.469 1.00 95.50 89 TYR A N 1
ATOM 739 C CA . TYR A 1 89 ? 0.326 -1.860 5.730 1.00 95.50 89 TYR A CA 1
ATOM 740 C C . TYR A 1 89 ? 0.551 -1.707 4.222 1.00 95.50 89 TYR A C 1
ATOM 742 O O . TYR A 1 89 ? -0.010 -2.466 3.433 1.00 95.50 89 TYR A O 1
ATOM 750 N N . LEU A 1 90 ? 1.396 -0.760 3.802 1.00 95.75 90 LEU A N 1
ATOM 751 C CA . LEU A 1 90 ? 1.668 -0.514 2.383 1.00 95.75 90 LEU A CA 1
ATOM 752 C C . LEU A 1 90 ? 2.311 -1.733 1.701 1.00 95.75 90 LEU A C 1
ATOM 754 O O . LEU A 1 90 ? 1.959 -2.056 0.565 1.00 95.75 90 LEU A O 1
ATOM 758 N N . ARG A 1 91 ? 3.217 -2.441 2.389 1.00 94.94 91 ARG A N 1
ATOM 759 C CA . ARG A 1 91 ? 3.792 -3.708 1.909 1.00 94.94 91 ARG A CA 1
ATOM 760 C C . ARG A 1 91 ? 2.710 -4.773 1.733 1.00 94.94 91 ARG A C 1
ATOM 762 O O . ARG A 1 91 ? 2.671 -5.406 0.675 1.00 94.94 91 ARG A O 1
ATOM 769 N N . TYR A 1 92 ? 1.870 -4.981 2.747 1.00 95.19 92 TYR A N 1
ATOM 770 C CA . TYR A 1 92 ? 0.759 -5.934 2.703 1.00 95.19 92 TYR A CA 1
ATOM 771 C C . TYR A 1 92 ? -0.172 -5.631 1.524 1.00 95.19 92 TYR A C 1
ATOM 773 O O . TYR A 1 92 ? -0.366 -6.481 0.655 1.00 95.19 92 TYR A O 1
ATOM 781 N N . TRP A 1 93 ? -0.675 -4.398 1.459 1.00 96.44 93 TRP A N 1
ATOM 782 C CA . TRP A 1 93 ? -1.673 -3.984 0.482 1.00 96.44 93 TRP A CA 1
ATOM 783 C C . TRP A 1 93 ? -1.160 -4.165 -0.949 1.00 96.44 93 TRP A C 1
ATOM 785 O O . TRP A 1 93 ? -1.852 -4.730 -1.793 1.00 96.44 93 TRP A O 1
ATOM 795 N N . LEU A 1 94 ? 0.087 -3.754 -1.220 1.00 95.56 94 LEU A N 1
ATOM 796 C CA . LEU A 1 94 ? 0.655 -3.858 -2.563 1.00 95.56 94 LEU A CA 1
ATOM 797 C C . LEU A 1 94 ? 0.849 -5.314 -2.999 1.00 95.56 94 LEU A C 1
ATOM 799 O O . LEU A 1 94 ? 0.513 -5.654 -4.133 1.00 95.56 94 LEU A O 1
ATOM 803 N N . ASN A 1 95 ? 1.367 -6.172 -2.112 1.00 94.44 95 ASN A N 1
ATOM 804 C CA . ASN A 1 95 ? 1.502 -7.599 -2.410 1.00 94.44 95 ASN A CA 1
ATOM 805 C C . ASN A 1 95 ? 0.130 -8.232 -2.677 1.00 94.44 95 ASN A C 1
ATOM 807 O O . ASN A 1 95 ? -0.018 -8.974 -3.648 1.00 94.44 95 ASN A O 1
ATOM 811 N N . TYR A 1 96 ? -0.869 -7.925 -1.842 1.00 94.94 96 TYR A N 1
ATOM 812 C CA . TYR A 1 96 ? -2.206 -8.503 -1.960 1.00 94.94 96 TYR A CA 1
ATOM 813 C C . TYR A 1 96 ? -2.892 -8.090 -3.259 1.00 94.94 96 TYR A C 1
ATOM 815 O O . TYR A 1 96 ? -3.399 -8.948 -3.973 1.00 94.94 96 TYR A O 1
ATOM 823 N N . GLU A 1 97 ? -2.868 -6.806 -3.614 1.00 93.94 97 GLU A N 1
ATOM 824 C CA . GLU A 1 97 ? -3.523 -6.311 -4.828 1.00 93.94 97 GLU A CA 1
ATOM 825 C C . GLU A 1 97 ? -2.880 -6.870 -6.101 1.00 93.94 97 GLU A C 1
ATOM 82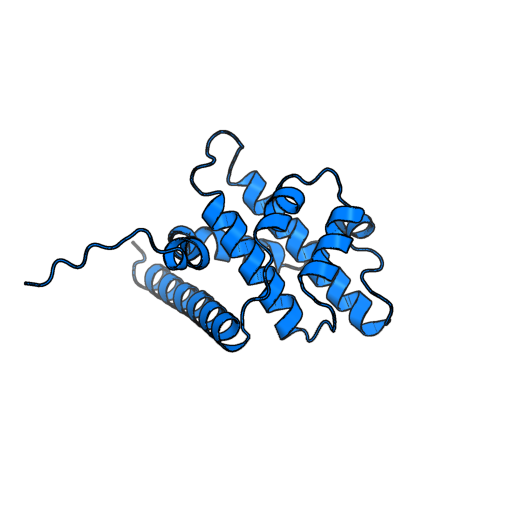7 O O . GLU A 1 97 ? -3.592 -7.311 -7.003 1.00 93.94 97 GLU A O 1
ATOM 832 N N . LEU A 1 98 ? -1.544 -6.938 -6.168 1.00 92.25 98 LEU A N 1
ATOM 833 C CA . LEU A 1 98 ? -0.853 -7.544 -7.312 1.00 92.25 98 LEU A CA 1
ATOM 834 C C . LEU A 1 98 ? -1.180 -9.036 -7.456 1.00 92.25 98 LEU A C 1
ATOM 836 O O . LEU A 1 98 ? -1.404 -9.509 -8.573 1.00 92.25 98 LEU A O 1
ATOM 840 N N . TYR A 1 99 ? -1.245 -9.761 -6.336 1.00 90.88 99 TYR A N 1
ATOM 841 C CA . TYR A 1 99 ? -1.628 -11.171 -6.310 1.00 90.88 99 TYR A CA 1
ATOM 842 C C . TYR A 1 99 ? -3.098 -11.376 -6.713 1.00 90.88 99 TYR A C 1
ATOM 844 O O . TYR A 1 99 ? -3.387 -12.143 -7.630 1.00 90.88 99 TYR A O 1
ATOM 852 N N . ASN A 1 100 ? -4.025 -10.664 -6.069 1.00 90.44 100 ASN A N 1
ATOM 853 C CA . ASN A 1 100 ? -5.470 -10.798 -6.261 1.00 90.44 100 ASN A CA 1
ATOM 854 C C . ASN A 1 100 ? -5.898 -10.475 -7.698 1.00 90.44 100 ASN A C 1
ATOM 856 O O . ASN A 1 100 ? -6.803 -11.100 -8.247 1.00 90.44 100 ASN A O 1
ATOM 860 N N . LYS A 1 101 ? -5.227 -9.509 -8.326 1.00 86.38 101 LYS A N 1
ATOM 861 C CA . LYS A 1 101 ? -5.497 -9.107 -9.708 1.00 86.38 101 LYS A CA 1
ATOM 862 C C . LYS A 1 101 ? -4.738 -9.916 -10.749 1.00 86.38 101 LYS A C 1
ATOM 864 O O . LYS A 1 101 ? -4.879 -9.637 -11.934 1.00 86.38 101 LYS A O 1
ATOM 869 N N . ASN A 1 102 ? -3.944 -10.899 -10.315 1.00 82.88 102 ASN A N 1
ATOM 870 C CA . ASN A 1 102 ? -3.043 -11.662 -11.167 1.00 82.88 102 ASN A CA 1
ATOM 871 C C . ASN A 1 102 ? -2.223 -10.742 -12.085 1.00 82.88 102 ASN A C 1
ATOM 873 O O . ASN A 1 102 ? -2.112 -10.972 -13.285 1.00 82.88 102 ASN A O 1
ATOM 877 N N . ALA A 1 103 ? -1.658 -9.672 -11.518 1.00 78.50 103 ALA A N 1
ATOM 878 C CA . ALA A 1 103 ? -1.042 -8.589 -12.278 1.00 78.50 103 ALA A CA 1
ATOM 879 C C . ALA A 1 103 ? 0.249 -9.001 -13.016 1.00 78.50 103 ALA A C 1
ATOM 881 O O . ALA A 1 103 ? 0.926 -8.128 -13.550 1.00 78.50 103 ALA A O 1
ATOM 882 N N . ASN A 1 104 ? 0.627 -10.286 -13.023 1.00 82.25 104 ASN A N 1
ATOM 883 C CA . ASN A 1 104 ? 1.751 -10.871 -13.765 1.00 82.25 104 ASN A CA 1
ATOM 884 C C . ASN A 1 104 ? 3.058 -10.050 -13.662 1.00 82.25 104 ASN A C 1
ATOM 886 O O . ASN A 1 104 ? 3.758 -9.801 -14.639 1.00 82.25 104 ASN A O 1
ATOM 890 N N . ILE A 1 105 ? 3.339 -9.519 -12.471 1.00 85.12 105 ILE A N 1
ATOM 891 C CA . ILE A 1 105 ? 4.533 -8.729 -12.170 1.00 85.12 105 ILE A CA 1
ATOM 892 C C . ILE A 1 105 ? 4.891 -8.909 -10.700 1.00 85.12 105 ILE A C 1
ATOM 894 O O . ILE A 1 105 ? 4.024 -8.899 -9.829 1.00 85.12 105 ILE A O 1
ATOM 898 N N . GLU A 1 106 ? 6.181 -9.060 -10.418 1.00 87.56 106 GLU A N 1
ATOM 899 C CA . GLU A 1 106 ? 6.665 -9.146 -9.045 1.00 87.56 106 GLU A CA 1
ATOM 900 C C . GLU A 1 106 ? 6.523 -7.805 -8.319 1.00 87.56 106 GLU A C 1
ATOM 902 O O . GLU A 1 106 ? 6.819 -6.744 -8.882 1.00 87.56 106 GLU A O 1
ATOM 907 N N . THR A 1 107 ? 6.171 -7.850 -7.033 1.00 90.62 107 THR A N 1
ATOM 908 C CA . THR A 1 107 ? 6.002 -6.663 -6.185 1.00 90.62 107 THR A CA 1
ATOM 909 C C . THR A 1 107 ? 7.224 -5.743 -6.213 1.00 90.62 107 THR A C 1
ATOM 911 O O . THR A 1 107 ? 7.085 -4.532 -6.397 1.00 90.62 107 THR A O 1
ATOM 914 N N . LYS A 1 108 ? 8.440 -6.302 -6.110 1.00 90.44 108 LYS A N 1
ATOM 915 C CA . LYS A 1 108 ? 9.695 -5.530 -6.177 1.00 90.44 108 LYS A CA 1
ATOM 916 C C . LYS A 1 108 ? 9.880 -4.833 -7.527 1.00 90.44 108 LYS A C 1
ATOM 918 O O . LYS A 1 108 ? 10.276 -3.668 -7.572 1.00 90.44 108 LYS A O 1
ATOM 923 N N . ALA A 1 109 ? 9.578 -5.518 -8.631 1.00 89.44 109 ALA A N 1
ATOM 924 C CA . ALA A 1 109 ? 9.688 -4.950 -9.973 1.00 89.44 109 ALA A CA 1
ATOM 925 C C . ALA A 1 109 ? 8.663 -3.826 -10.191 1.00 89.44 109 ALA A C 1
ATOM 927 O O . ALA A 1 109 ? 9.015 -2.749 -10.681 1.00 89.44 109 ALA A O 1
ATOM 928 N N . PHE A 1 110 ? 7.420 -4.049 -9.759 1.00 91.50 110 PHE A N 1
ATOM 929 C CA . PHE A 1 110 ? 6.351 -3.056 -9.796 1.00 91.50 110 PHE A CA 1
ATOM 930 C C . PHE A 1 110 ? 6.719 -1.805 -8.983 1.00 91.50 110 PHE A C 1
ATOM 932 O O . PHE A 1 110 ? 6.650 -0.681 -9.486 1.00 91.50 110 PHE A O 1
ATOM 939 N N . HIS A 1 111 ? 7.210 -1.996 -7.757 1.00 92.81 111 HIS A N 1
ATOM 940 C CA . HIS A 1 111 ? 7.673 -0.911 -6.897 1.00 92.81 111 HIS A CA 1
ATOM 941 C C . HIS A 1 111 ? 8.823 -0.109 -7.510 1.00 92.81 111 HIS A C 1
ATOM 943 O O . HIS A 1 111 ? 8.768 1.122 -7.555 1.00 92.81 111 HIS A O 1
ATOM 949 N N . LYS A 1 112 ? 9.840 -0.792 -8.050 1.00 90.88 112 LYS A N 1
ATOM 950 C CA . LYS A 1 112 ? 10.971 -0.140 -8.720 1.00 90.88 112 LYS A CA 1
ATOM 951 C C . LYS A 1 112 ? 10.507 0.734 -9.885 1.00 90.88 112 LYS A C 1
ATOM 953 O O . LYS A 1 112 ? 11.048 1.825 -10.081 1.00 90.88 112 LYS A O 1
ATOM 958 N N . HIS A 1 113 ? 9.493 0.292 -10.635 1.00 90.50 113 HIS A N 1
ATOM 959 C CA . HIS A 1 113 ? 8.896 1.109 -11.687 1.00 90.50 113 HIS A CA 1
ATOM 960 C C . HIS A 1 113 ? 8.256 2.379 -11.110 1.00 90.50 113 HIS A C 1
ATOM 962 O O . HIS A 1 113 ? 8.612 3.473 -11.553 1.00 90.50 113 HIS A O 1
ATOM 968 N N . MET A 1 114 ? 7.394 2.259 -10.092 1.00 92.00 114 MET A N 1
ATOM 969 C CA . MET A 1 114 ? 6.771 3.420 -9.434 1.00 92.00 114 MET A CA 1
ATOM 970 C C . MET A 1 114 ? 7.822 4.410 -8.920 1.00 92.00 114 MET A 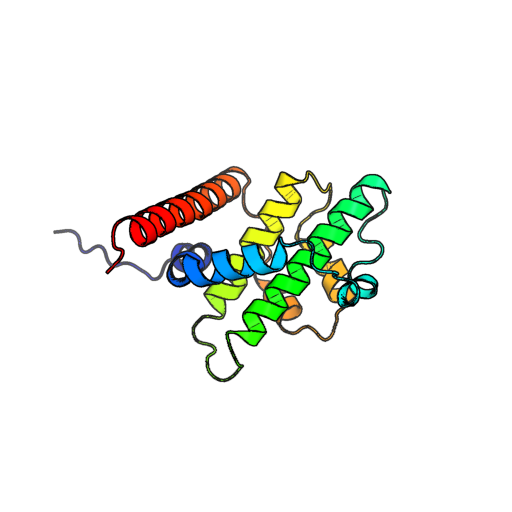C 1
ATOM 972 O O . MET A 1 114 ? 7.761 5.601 -9.223 1.00 92.00 114 MET A O 1
ATOM 976 N N . LYS A 1 115 ? 8.858 3.920 -8.230 1.00 92.00 115 LYS A N 1
ATOM 977 C CA . LYS A 1 115 ? 9.957 4.753 -7.723 1.00 92.00 115 LYS A CA 1
ATOM 978 C C . LYS A 1 115 ? 10.713 5.471 -8.843 1.00 92.00 115 LYS A C 1
ATOM 980 O O . LYS A 1 115 ? 11.099 6.627 -8.691 1.00 92.00 115 LYS A O 1
ATOM 985 N N . SER A 1 116 ? 10.914 4.817 -9.990 1.00 91.31 116 SER A N 1
ATOM 986 C CA . SER A 1 116 ? 11.585 5.441 -11.138 1.00 91.31 116 SER A CA 1
ATOM 987 C C . SER A 1 116 ? 10.812 6.639 -11.706 1.00 91.31 116 SER A C 1
ATOM 989 O O . SER A 1 116 ? 11.432 7.570 -12.230 1.00 91.31 116 SER A O 1
ATOM 991 N N . LYS A 1 117 ? 9.479 6.624 -11.568 1.00 91.19 117 LYS A N 1
ATOM 992 C CA . LYS A 1 117 ? 8.553 7.661 -12.040 1.00 91.19 117 LYS A CA 1
ATOM 993 C C . LYS A 1 117 ? 8.237 8.718 -10.978 1.00 91.19 117 LYS A C 1
ATOM 995 O O . LYS A 1 117 ? 7.952 9.854 -11.343 1.00 91.19 117 LYS A O 1
ATOM 1000 N N . ASP A 1 118 ? 8.347 8.384 -9.693 1.00 91.38 118 ASP A N 1
ATOM 1001 C CA . ASP A 1 118 ? 8.112 9.291 -8.561 1.00 91.38 118 ASP A CA 1
ATOM 1002 C C . ASP A 1 118 ? 9.306 9.316 -7.589 1.00 91.38 118 ASP A C 1
ATOM 1004 O O . ASP A 1 118 ? 9.214 8.954 -6.415 1.00 91.38 118 ASP A O 1
ATOM 1008 N N . LYS A 1 119 ? 10.464 9.747 -8.102 1.00 89.88 119 LYS A N 1
ATOM 1009 C CA . LYS A 1 119 ? 11.755 9.718 -7.386 1.00 89.88 119 LYS A CA 1
ATOM 1010 C C . LYS A 1 119 ? 11.783 10.562 -6.109 1.00 89.88 119 LYS A C 1
ATOM 1012 O O . LYS A 1 119 ? 12.621 10.328 -5.247 1.00 89.88 119 LYS A O 1
ATOM 1017 N N . THR A 1 120 ? 10.905 11.555 -6.002 1.00 90.81 120 THR A N 1
ATOM 1018 C CA . THR A 1 120 ? 10.807 12.461 -4.847 1.00 90.81 120 THR A CA 1
ATOM 1019 C C . THR A 1 120 ? 9.950 11.898 -3.715 1.00 90.81 120 THR A C 1
ATOM 1021 O O . THR A 1 120 ? 9.829 12.524 -2.665 1.00 90.81 120 THR A O 1
ATOM 1024 N N . ASN A 1 121 ? 9.319 10.739 -3.908 1.00 91.50 121 ASN A N 1
ATOM 1025 C CA . ASN A 1 121 ? 8.463 10.143 -2.896 1.00 91.50 121 ASN A CA 1
ATOM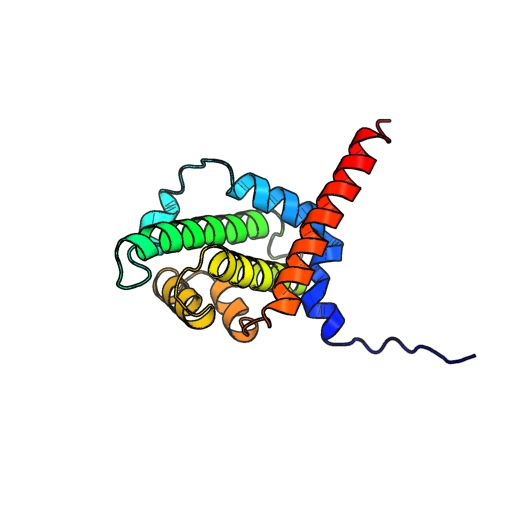 1026 C C . ASN A 1 121 ? 9.294 9.393 -1.844 1.00 91.50 121 ASN A C 1
ATOM 1028 O O . ASN A 1 121 ? 9.735 8.263 -2.055 1.00 91.50 121 ASN A O 1
ATOM 1032 N N . GLU A 1 122 ? 9.492 10.037 -0.693 1.00 91.38 122 GLU A N 1
ATOM 1033 C CA . GLU A 1 122 ? 10.252 9.485 0.437 1.00 91.38 122 GLU A CA 1
ATOM 1034 C C . GLU A 1 122 ? 9.689 8.133 0.908 1.00 91.38 122 GLU A C 1
ATOM 1036 O O . GLU A 1 122 ? 10.453 7.191 1.078 1.00 91.38 122 GLU A O 1
ATOM 1041 N N . THR A 1 123 ? 8.362 7.980 1.003 1.00 92.56 123 THR A N 1
ATOM 1042 C CA . THR A 1 123 ? 7.717 6.717 1.417 1.00 92.56 123 THR A CA 1
ATOM 1043 C C . THR A 1 123 ? 8.024 5.565 0.464 1.00 92.56 123 THR A C 1
ATOM 1045 O O . THR A 1 123 ? 8.258 4.447 0.914 1.00 92.56 123 THR A O 1
ATOM 1048 N N . LEU A 1 124 ? 8.086 5.824 -0.850 1.00 93.50 124 LEU A N 1
ATOM 1049 C CA . LEU A 1 124 ? 8.532 4.797 -1.795 1.00 93.50 124 LEU A CA 1
ATOM 1050 C C . LEU A 1 124 ? 9.992 4.415 -1.536 1.00 93.50 124 LEU A C 1
ATOM 1052 O O . LEU A 1 124 ? 10.335 3.244 -1.576 1.00 93.50 124 LEU A O 1
ATOM 1056 N N . SER A 1 125 ? 10.851 5.384 -1.224 1.00 91.81 125 SER A N 1
ATOM 1057 C CA . SER A 1 125 ? 12.254 5.095 -0.912 1.00 91.81 125 SER A CA 1
ATOM 1058 C C . SER A 1 125 ? 12.423 4.296 0.384 1.00 91.81 125 SER A C 1
ATOM 1060 O O . SER A 1 125 ? 13.333 3.481 0.473 1.00 91.81 125 SER A O 1
ATOM 1062 N N . GLU A 1 126 ? 11.555 4.500 1.372 1.00 90.94 126 GLU A N 1
ATOM 1063 C CA . GLU A 1 126 ? 11.576 3.754 2.636 1.00 90.94 126 GLU A CA 1
ATOM 1064 C C . GLU A 1 126 ? 11.091 2.305 2.467 1.00 90.94 126 GLU A C 1
ATOM 1066 O O . GLU A 1 126 ? 11.651 1.388 3.074 1.00 90.94 126 GLU A O 1
ATOM 1071 N N . LEU A 1 127 ? 10.101 2.089 1.595 1.00 90.94 127 LEU A N 1
ATOM 1072 C CA . LEU A 1 127 ? 9.542 0.769 1.295 1.00 90.94 127 LEU A CA 1
ATOM 1073 C C . LEU A 1 127 ? 10.535 -0.196 0.634 1.00 90.94 127 LEU A C 1
ATOM 1075 O O . LEU A 1 127 ? 10.387 -1.402 0.817 1.00 90.94 127 LEU A O 1
ATOM 1079 N N . ASP A 1 128 ? 11.560 0.293 -0.075 1.00 85.81 128 ASP A N 1
ATOM 1080 C CA . ASP A 1 128 ? 12.577 -0.553 -0.730 1.00 85.81 128 ASP A CA 1
ATOM 1081 C C . ASP A 1 128 ? 13.166 -1.609 0.217 1.00 85.81 128 ASP A C 1
ATOM 1083 O O . ASP A 1 128 ? 13.406 -2.748 -0.178 1.00 85.81 128 ASP A O 1
ATOM 1087 N N . THR A 1 129 ? 13.385 -1.231 1.478 1.00 78.31 129 THR A N 1
ATOM 1088 C CA . THR A 1 129 ? 13.997 -2.103 2.494 1.00 78.31 129 THR A CA 1
ATOM 1089 C C . THR A 1 129 ? 13.023 -3.104 3.118 1.00 78.31 129 THR A C 1
ATOM 1091 O O . THR A 1 129 ? 13.449 -3.971 3.874 1.00 78.31 129 THR A O 1
ATOM 1094 N N . LYS A 1 130 ? 11.723 -2.981 2.827 1.00 79.44 130 LYS A N 1
ATOM 1095 C CA . LYS A 1 130 ? 10.637 -3.746 3.461 1.00 79.44 130 LYS A CA 1
ATOM 1096 C C . LYS A 1 130 ? 9.813 -4.567 2.463 1.00 79.44 130 LYS A C 1
ATOM 1098 O O . LYS A 1 130 ? 9.012 -5.396 2.877 1.00 79.44 130 LYS A O 1
ATOM 1103 N N . LEU A 1 131 ? 9.983 -4.360 1.157 1.00 81.38 131 LEU A N 1
ATOM 1104 C CA . LEU A 1 131 ? 9.187 -5.003 0.105 1.00 81.38 131 LEU A CA 1
ATOM 1105 C C . LEU A 1 131 ? 9.668 -6.411 -0.255 1.00 81.38 131 LEU A C 1
ATOM 1107 O O . LEU A 1 131 ? 9.941 -6.707 -1.417 1.00 81.38 131 LEU A O 1
ATOM 1111 N N . ASP A 1 132 ? 9.744 -7.301 0.725 1.00 77.75 132 ASP A N 1
ATOM 1112 C CA . ASP A 1 132 ? 9.881 -8.729 0.448 1.00 77.75 132 ASP A CA 1
ATOM 1113 C C . ASP A 1 132 ? 8.531 -9.347 0.074 1.00 77.75 132 ASP A C 1
ATOM 1115 O O . ASP A 1 132 ? 7.479 -8.925 0.572 1.00 77.75 132 ASP A O 1
ATOM 1119 N N . ASN A 1 133 ? 8.569 -10.339 -0.825 1.00 75.56 133 ASN A N 1
ATOM 1120 C CA . ASN A 1 133 ? 7.384 -11.102 -1.206 1.00 75.56 133 ASN A CA 1
ATOM 1121 C C . ASN A 1 133 ? 6.832 -11.801 0.038 1.00 75.56 133 ASN A C 1
ATOM 1123 O O . ASN A 1 133 ? 7.554 -12.525 0.724 1.00 75.56 133 ASN A O 1
ATOM 1127 N N . ILE A 1 134 ? 5.549 -11.588 0.310 1.00 86.50 134 ILE A N 1
ATOM 1128 C CA . ILE A 1 134 ? 4.824 -12.305 1.357 1.00 86.50 134 ILE A CA 1
ATOM 1129 C C . ILE A 1 134 ? 4.386 -13.644 0.762 1.00 86.50 134 ILE A C 1
ATOM 1131 O O . ILE A 1 134 ? 3.893 -13.693 -0.368 1.00 86.50 134 ILE A O 1
ATOM 1135 N N . ILE A 1 135 ? 4.590 -14.741 1.495 1.00 89.44 135 ILE A N 1
ATOM 1136 C CA . ILE A 1 135 ? 4.142 -16.064 1.049 1.00 89.44 135 ILE A CA 1
ATOM 1137 C C . ILE A 1 135 ? 2.622 -16.024 0.857 1.00 89.44 135 ILE A C 1
ATOM 1139 O O . ILE A 1 135 ? 1.898 -15.430 1.648 1.00 89.44 135 ILE A O 1
ATOM 1143 N N . LYS A 1 136 ? 2.130 -16.663 -0.206 1.00 89.56 136 LYS A N 1
ATOM 1144 C CA . LYS A 1 136 ? 0.720 -16.622 -0.620 1.00 89.56 136 LYS A CA 1
ATOM 1145 C C . LYS A 1 136 ? -0.266 -16.913 0.518 1.00 89.56 136 LYS A C 1
ATOM 1147 O O . LYS A 1 136 ? -1.254 -16.204 0.662 1.00 89.56 136 LYS A O 1
ATOM 1152 N N . GLU A 1 137 ? -0.013 -17.965 1.290 1.00 92.62 137 GLU A N 1
ATOM 1153 C CA . GLU A 1 137 ? -0.869 -18.378 2.411 1.00 92.62 137 GLU A CA 1
ATOM 1154 C C . GLU A 1 137 ? -0.936 -17.290 3.484 1.00 92.62 137 GLU A C 1
ATOM 1156 O O . GLU A 1 137 ? -2.021 -16.913 3.917 1.00 92.62 137 GLU A O 1
ATOM 1161 N N . GLU A 1 138 ? 0.214 -16.711 3.820 1.00 92.44 138 GLU A N 1
ATOM 1162 C CA . GLU A 1 138 ? 0.315 -15.609 4.771 1.00 92.44 138 GLU A CA 1
ATOM 1163 C C . GLU A 1 138 ? -0.432 -14.369 4.279 1.00 92.44 138 GLU A C 1
ATOM 1165 O O . GLU A 1 138 ? -1.215 -13.766 5.005 1.00 92.44 138 GLU A O 1
ATOM 1170 N N . LEU A 1 139 ? -0.278 -14.037 3.000 1.00 92.56 139 LEU A N 1
ATOM 1171 C CA . LEU A 1 139 ? -0.953 -12.906 2.378 1.00 92.56 139 LEU A CA 1
ATOM 1172 C C . LEU A 1 139 ? -2.486 -13.050 2.403 1.00 92.56 139 LEU A C 1
ATOM 1174 O O . LEU A 1 139 ? -3.201 -12.079 2.656 1.00 92.56 139 LEU A O 1
ATOM 1178 N N . ILE A 1 140 ? -2.991 -14.267 2.172 1.00 94.50 140 ILE A N 1
ATOM 1179 C CA . ILE A 1 140 ? -4.421 -14.596 2.273 1.00 94.50 140 ILE A CA 1
ATOM 1180 C C . ILE A 1 140 ? -4.903 -14.483 3.726 1.00 94.50 140 ILE A C 1
ATOM 1182 O O . ILE A 1 140 ? -5.987 -13.941 3.967 1.00 94.50 140 ILE A O 1
ATOM 1186 N N . ASN A 1 141 ? -4.109 -14.954 4.690 1.00 94.62 141 ASN A N 1
ATOM 1187 C CA . ASN A 1 141 ? -4.434 -14.860 6.113 1.00 94.62 141 ASN A CA 1
ATOM 1188 C C . ASN A 1 141 ? -4.499 -13.402 6.575 1.00 94.62 141 ASN A C 1
ATOM 1190 O O . ASN A 1 141 ? -5.480 -13.008 7.204 1.00 94.62 141 ASN A O 1
ATOM 1194 N N . MET A 1 142 ? -3.513 -12.584 6.196 1.00 94.94 142 MET A N 1
ATOM 1195 C CA . MET A 1 142 ? -3.514 -11.147 6.468 1.00 94.94 142 MET A CA 1
ATOM 1196 C C . MET A 1 142 ? -4.770 -10.489 5.884 1.00 94.94 142 MET A C 1
ATOM 1198 O O . MET A 1 142 ? -5.513 -9.825 6.596 1.00 94.94 142 MET A O 1
ATOM 1202 N N . ASN A 1 143 ? -5.101 -10.738 4.618 1.00 95.62 143 ASN A N 1
ATOM 1203 C CA . ASN A 1 143 ? -6.313 -10.153 4.045 1.00 95.62 143 ASN A CA 1
ATOM 1204 C C . ASN A 1 143 ? -7.602 -10.604 4.755 1.00 95.62 143 ASN A C 1
ATOM 1206 O O . ASN A 1 143 ? -8.517 -9.809 4.971 1.00 95.62 143 ASN A O 1
ATOM 1210 N N . SER A 1 144 ? -7.671 -11.871 5.161 1.00 95.75 144 SER A N 1
ATOM 1211 C CA . SER A 1 144 ? -8.815 -12.392 5.915 1.00 95.75 144 SER A CA 1
ATOM 1212 C C . SER A 1 144 ? -8.953 -11.699 7.275 1.00 95.75 144 SER A C 1
ATOM 1214 O O . SER A 1 144 ? -10.052 -11.295 7.651 1.00 95.75 144 SER A O 1
ATOM 1216 N N . LEU A 1 145 ? -7.841 -11.492 7.987 1.00 95.25 145 LEU A N 1
ATOM 1217 C CA . LEU A 1 145 ? -7.803 -10.753 9.254 1.00 95.25 145 LEU A CA 1
ATOM 1218 C C . LEU A 1 145 ? -8.174 -9.277 9.079 1.00 95.25 145 LEU A C 1
ATOM 1220 O O . LEU A 1 145 ? -8.860 -8.711 9.932 1.00 95.25 145 LEU A O 1
ATOM 1224 N N . PHE A 1 146 ? -7.759 -8.660 7.973 1.00 95.00 146 PHE A N 1
ATOM 1225 C CA . PHE A 1 146 ? -8.080 -7.276 7.638 1.00 95.00 146 PHE A CA 1
ATOM 1226 C C . PHE A 1 146 ? -9.592 -7.053 7.550 1.00 95.00 146 PHE A C 1
ATOM 1228 O O . PHE A 1 146 ? -10.137 -6.199 8.253 1.00 95.00 146 PHE A O 1
ATOM 1235 N N . TYR A 1 147 ? -10.292 -7.862 6.752 1.00 93.94 147 TYR A N 1
ATOM 1236 C CA . TYR A 1 147 ? -11.740 -7.722 6.597 1.00 93.94 147 TYR A CA 1
ATOM 1237 C C . TYR A 1 147 ? -12.530 -8.259 7.795 1.00 93.94 147 TYR A C 1
ATOM 1239 O O . TYR A 1 147 ? -13.534 -7.652 8.160 1.00 93.94 147 TYR A O 1
ATOM 1247 N N . LEU A 1 148 ? -12.042 -9.291 8.494 1.00 95.62 148 LEU A N 1
ATOM 1248 C CA . LEU A 1 148 ? -12.635 -9.712 9.768 1.00 95.62 148 LEU A CA 1
ATOM 1249 C C . LEU A 1 148 ? -12.623 -8.567 10.794 1.00 95.62 148 LEU A C 1
ATOM 1251 O O . LEU A 1 148 ? -13.610 -8.330 11.491 1.00 95.62 148 LEU A O 1
ATOM 1255 N N . SER A 1 149 ? -11.513 -7.829 10.862 1.00 92.44 149 SER A N 1
ATOM 1256 C CA . SER A 1 149 ? -11.389 -6.653 11.728 1.00 92.44 149 SER A CA 1
ATOM 1257 C C . SER A 1 149 ? -12.364 -5.549 11.310 1.00 92.44 149 SER A C 1
ATOM 1259 O O . SER A 1 149 ? -13.001 -4.932 12.165 1.00 92.44 149 SER A O 1
ATOM 1261 N N . ALA A 1 150 ? -12.534 -5.330 10.002 1.00 91.19 150 ALA A N 1
ATOM 1262 C CA . ALA A 1 150 ? -13.504 -4.379 9.463 1.00 91.19 150 ALA A CA 1
ATOM 1263 C C . ALA A 1 150 ? -14.946 -4.715 9.874 1.00 91.19 150 ALA A C 1
ATOM 1265 O O . ALA A 1 150 ? -15.677 -3.828 10.328 1.00 91.19 150 ALA A O 1
ATOM 1266 N N . ASP A 1 151 ? -15.331 -5.986 9.760 1.00 93.62 151 ASP A N 1
ATOM 1267 C CA . ASP A 1 151 ? -16.657 -6.480 10.135 1.00 93.62 151 ASP A CA 1
ATOM 1268 C C . ASP A 1 151 ? -16.899 -6.325 11.638 1.00 93.62 151 ASP A C 1
ATOM 1270 O O . ASP A 1 151 ? -17.935 -5.803 12.057 1.00 93.62 151 ASP A O 1
ATOM 1274 N N . TYR A 1 152 ? -15.916 -6.696 12.462 1.00 92.94 152 TYR A N 1
ATOM 1275 C CA . TYR A 1 152 ? -15.983 -6.525 13.912 1.00 92.94 152 TYR A CA 1
ATOM 1276 C C . TYR A 1 152 ? -16.199 -5.057 14.311 1.00 92.94 152 TYR A C 1
ATOM 1278 O O . TYR A 1 152 ? -17.105 -4.734 15.084 1.00 92.94 152 TYR A O 1
ATOM 1286 N N . ILE A 1 153 ? -15.420 -4.144 13.726 1.00 90.44 153 ILE A N 1
ATOM 1287 C CA . ILE A 1 153 ? -15.551 -2.699 13.948 1.00 90.44 153 ILE A CA 1
ATOM 1288 C C . ILE A 1 153 ? -16.923 -2.188 13.489 1.00 90.44 153 ILE A C 1
ATOM 1290 O O . ILE A 1 153 ? -17.530 -1.343 14.156 1.00 90.44 153 ILE A O 1
ATOM 1294 N N . HIS A 1 154 ? -17.429 -2.678 12.355 1.00 90.38 154 HIS A N 1
ATOM 1295 C CA . HIS A 1 154 ? -18.750 -2.312 11.851 1.00 90.38 154 HIS A CA 1
ATOM 1296 C C . HIS A 1 154 ? -19.871 -2.742 12.806 1.00 90.38 154 HIS A C 1
ATOM 1298 O O . HIS A 1 154 ? -20.771 -1.941 13.084 1.00 90.38 154 HIS A O 1
ATOM 1304 N N . ILE A 1 155 ? -19.794 -3.966 13.340 1.00 93.50 155 ILE A N 1
ATOM 1305 C CA . ILE A 1 155 ? -20.746 -4.484 14.328 1.00 93.50 155 ILE A CA 1
ATOM 1306 C C . ILE A 1 155 ? -20.740 -3.589 15.563 1.00 93.50 155 ILE A C 1
ATOM 1308 O O . ILE A 1 155 ? -21.796 -3.059 15.902 1.00 93.50 155 ILE A O 1
ATOM 1312 N N . ILE A 1 156 ? -19.567 -3.332 16.162 1.00 91.50 156 ILE A N 1
ATOM 1313 C CA . ILE A 1 156 ? -19.445 -2.457 17.339 1.00 91.50 156 ILE A CA 1
ATOM 1314 C C . ILE A 1 156 ? -20.107 -1.110 17.068 1.00 91.50 156 ILE A C 1
ATOM 1316 O O . ILE A 1 156 ? -21.047 -0.747 17.766 1.00 91.50 156 ILE A O 1
ATOM 1320 N N . ARG A 1 157 ? -19.696 -0.397 16.011 1.00 89.00 157 ARG A N 1
ATOM 1321 C CA . ARG A 1 157 ? -20.241 0.934 15.675 1.00 89.00 157 ARG A CA 1
ATOM 1322 C C . ARG A 1 157 ? -21.759 0.936 15.484 1.00 89.00 157 ARG A C 1
ATOM 1324 O O . ARG A 1 157 ? -22.403 1.960 15.707 1.00 89.00 157 ARG A O 1
ATOM 1331 N N . THR A 1 158 ? -22.327 -0.183 15.048 1.00 92.38 158 THR A N 1
ATOM 1332 C CA . THR A 1 158 ? -23.767 -0.322 14.825 1.00 92.38 158 THR A CA 1
ATOM 1333 C C . THR A 1 158 ? -24.516 -0.642 16.118 1.00 92.38 158 THR A C 1
ATOM 1335 O O . THR A 1 158 ? -25.600 -0.100 16.331 1.00 92.38 158 THR A O 1
ATOM 1338 N N . THR A 1 159 ? -23.948 -1.481 16.989 1.00 92.00 159 THR A N 1
ATOM 1339 C CA . THR A 1 159 ? -24.591 -1.951 18.226 1.00 92.00 159 THR A CA 1
ATOM 1340 C C . THR A 1 159 ? -24.347 -1.047 19.431 1.00 92.00 159 THR A C 1
ATOM 1342 O O . THR A 1 159 ? -25.178 -1.010 20.331 1.00 92.00 159 THR A O 1
ATOM 1345 N N . THR A 1 160 ? -23.239 -0.304 19.466 1.00 86.19 160 THR A N 1
ATOM 1346 C CA . THR A 1 160 ? -22.885 0.608 20.566 1.00 86.19 160 THR A CA 1
ATOM 1347 C C . THR A 1 160 ? -23.198 2.067 20.239 1.00 86.19 160 THR A C 1
ATOM 1349 O O . THR A 1 160 ? -22.498 2.955 20.714 1.00 86.19 160 THR A O 1
ATOM 1352 N N . LYS A 1 161 ? -24.221 2.342 19.415 1.00 56.84 161 LYS A N 1
ATOM 1353 C CA . LYS A 1 161 ? -24.730 3.708 19.216 1.00 56.84 161 LYS A CA 1
ATOM 1354 C C . LYS A 1 161 ? -25.223 4.284 20.556 1.00 56.84 161 LYS A C 1
ATOM 1356 O O . LYS A 1 161 ? -26.377 4.075 20.921 1.00 56.84 161 LYS A O 1
ATOM 1361 N N . THR A 1 162 ? -24.342 4.979 21.270 1.00 48.97 162 THR A N 1
ATOM 1362 C CA . THR A 1 162 ? -24.657 6.020 22.264 1.00 48.97 162 THR A CA 1
ATOM 1363 C C . THR A 1 162 ? -24.656 7.378 21.595 1.00 48.97 162 THR A C 1
ATOM 1365 O O . THR A 1 162 ? -23.687 7.637 20.843 1.00 48.97 162 THR A O 1
#

Foldseek 3Di:
DDPPPPDVDPVCLLCVLLVVLVLQVVQLVVLPPPDPLVVCCQLLQDQDDDDVLSVLLSSLLSSLVSSLVSVCVVAPPVRCVCVSSSLSSSLLSQLLSCVVVVSVDQSLSSLVSSCVRVVVRVSSVVNNVVNDRDPPVRSVVSVVVSVVSVVVVVVCCVVVPD